Protein AF-A0A962WAS1-F1 (afdb_monomer_lite)

Sequence (104 aa):
MNESTRTDQVASLEKLLRIATQSDTGQARVIATVLASCYNGYRFKVDLTDLRLLDTDLLEHVINVLRLDHSPVQEVHRYFKNGGQIWEQMIKDWGLEKPRRARD

pLDDT: mean 92.39, std 11.89, range [47.69, 98.62]

Radius of gyration: 13.76 Å; chains: 1; bounding box: 26×36×40 Å

Foldseek 3Di:
DDPVLLVVLLVLLVVLLCLLQPDDDLQSLLSLLLLLCLQPVVQGPHDPVSLVVDDPVNNVSSVSPVVCSVDDPDRSQVSDDVSVVSSVVSCVVSVRGPDPPDDD

Structure (mmCIF, N/CA/C/O backbone):
data_AF-A0A962WAS1-F1
#
_entry.id   AF-A0A962WAS1-F1
#
loop_
_atom_site.group_PDB
_atom_site.id
_atom_site.type_symbol
_atom_site.label_atom_id
_atom_site.label_alt_id
_atom_site.label_comp_id
_atom_site.label_asym_id
_atom_site.label_entity_id
_atom_site.label_seq_id
_atom_site.pdbx_PDB_ins_code
_atom_site.Cartn_x
_atom_site.Cartn_y
_atom_site.Cartn_z
_atom_site.occupancy
_atom_site.B_iso_or_equiv
_atom_site.auth_seq_id
_atom_site.auth_comp_id
_atom_site.auth_asym_id
_atom_site.auth_atom_id
_atom_site.pdbx_PDB_model_num
ATOM 1 N N . MET A 1 1 ? 8.413 18.180 8.646 1.00 60.47 1 MET A N 1
ATOM 2 C CA . MET A 1 1 ? 7.211 17.327 8.782 1.00 60.47 1 MET A CA 1
ATOM 3 C C . MET A 1 1 ? 6.889 17.255 10.266 1.00 60.47 1 MET A C 1
ATOM 5 O O . MET A 1 1 ? 7.798 16.935 11.021 1.00 60.47 1 MET A O 1
ATOM 9 N N . ASN A 1 2 ? 5.692 17.663 10.696 1.00 77.69 2 ASN A N 1
ATOM 10 C CA . ASN A 1 2 ? 5.318 17.577 12.113 1.00 77.69 2 ASN A CA 1
ATOM 11 C C . ASN A 1 2 ? 4.939 16.126 12.473 1.00 77.69 2 ASN A C 1
ATOM 13 O O . ASN A 1 2 ? 4.644 15.318 11.591 1.00 77.69 2 ASN A O 1
ATOM 17 N N . GLU A 1 3 ? 4.984 15.793 13.759 1.00 74.88 3 GLU A N 1
ATOM 18 C CA . GLU A 1 3 ? 4.769 14.424 14.245 1.00 74.88 3 GLU A CA 1
ATOM 19 C C . GLU A 1 3 ? 3.335 13.928 13.987 1.00 74.88 3 GLU A C 1
ATOM 21 O O . GLU A 1 3 ? 3.149 12.788 13.573 1.00 74.88 3 GLU A O 1
ATOM 26 N N . SER A 1 4 ? 2.339 14.821 14.075 1.00 80.94 4 SER A N 1
ATOM 27 C CA . SER A 1 4 ? 0.928 14.524 13.768 1.00 80.94 4 SER A CA 1
ATOM 28 C C . SER A 1 4 ? 0.722 14.034 12.330 1.00 80.94 4 SER A C 1
ATOM 30 O O . SER A 1 4 ? 0.092 13.005 12.122 1.00 80.94 4 SER A O 1
ATOM 32 N N . THR A 1 5 ? 1.318 14.707 11.337 1.00 87.19 5 THR A N 1
ATOM 33 C CA . THR A 1 5 ? 1.184 14.322 9.917 1.00 87.19 5 THR A CA 1
ATOM 34 C C . THR A 1 5 ? 1.766 12.933 9.663 1.00 87.19 5 THR A C 1
ATOM 36 O O . THR A 1 5 ? 1.239 12.169 8.860 1.00 87.19 5 THR A O 1
ATOM 39 N N . ARG A 1 6 ? 2.874 12.588 10.333 1.00 88.44 6 ARG A N 1
ATOM 40 C CA . ARG A 1 6 ? 3.499 11.271 10.170 1.00 88.44 6 ARG A CA 1
ATOM 41 C C . ARG A 1 6 ? 2.608 10.168 10.740 1.00 88.44 6 ARG A C 1
ATOM 43 O O . ARG A 1 6 ? 2.487 9.120 10.113 1.00 88.44 6 ARG A O 1
ATOM 50 N N . THR A 1 7 ? 1.972 10.406 11.884 1.00 91.44 7 THR A N 1
ATOM 51 C CA . THR A 1 7 ? 0.999 9.469 12.461 1.00 91.44 7 THR A CA 1
ATOM 52 C C . THR A 1 7 ? -0.156 9.207 11.493 1.00 91.44 7 THR A C 1
ATOM 54 O O . THR A 1 7 ? -0.477 8.048 11.237 1.00 91.44 7 THR A O 1
ATOM 57 N N . ASP A 1 8 ? -0.698 10.249 10.857 1.00 94.94 8 ASP A N 1
ATOM 58 C CA . ASP A 1 8 ? -1.786 10.116 9.873 1.00 94.94 8 ASP A CA 1
ATOM 59 C C . ASP A 1 8 ? -1.359 9.330 8.619 1.00 94.94 8 ASP A C 1
ATOM 61 O O . ASP A 1 8 ? -2.127 8.556 8.034 1.00 94.94 8 ASP A O 1
ATOM 65 N N . GLN A 1 9 ? -0.102 9.491 8.206 1.00 95.75 9 GLN A N 1
ATOM 66 C CA . GLN A 1 9 ? 0.476 8.741 7.094 1.00 95.75 9 GLN A CA 1
ATOM 67 C C . GLN A 1 9 ? 0.670 7.258 7.423 1.00 95.75 9 GLN A C 1
ATOM 69 O O . GLN A 1 9 ? 0.376 6.403 6.588 1.00 95.75 9 GLN A O 1
ATOM 74 N N . VAL A 1 10 ? 1.119 6.937 8.639 1.00 96.69 10 VAL A N 1
ATOM 75 C CA . VAL A 1 10 ? 1.229 5.545 9.103 1.00 96.69 10 VAL A CA 1
ATOM 76 C C . VAL A 1 10 ? -0.159 4.913 9.243 1.00 96.69 10 VAL A C 1
ATOM 78 O O . VAL A 1 10 ? -0.354 3.785 8.798 1.00 96.69 10 VAL A O 1
ATOM 81 N N . ALA A 1 11 ? -1.150 5.649 9.753 1.00 98.00 11 ALA A N 1
ATOM 82 C CA . ALA A 1 11 ? -2.537 5.182 9.802 1.00 98.00 11 ALA A CA 1
ATOM 83 C C . ALA A 1 11 ? -3.108 4.916 8.395 1.00 98.00 11 ALA A C 1
ATOM 85 O O . ALA A 1 11 ? -3.821 3.935 8.176 1.00 98.00 11 ALA A O 1
ATOM 86 N N . SER A 1 12 ? -2.747 5.749 7.411 1.00 98.44 12 SER A N 1
ATOM 87 C CA . SER A 1 12 ? -3.096 5.516 6.002 1.00 98.44 12 SER A CA 1
ATOM 88 C C . SER A 1 12 ? -2.454 4.233 5.465 1.00 98.44 12 SER A C 1
ATOM 90 O O . SER A 1 12 ? -3.134 3.439 4.815 1.00 98.44 12 SER A O 1
ATOM 92 N N . LEU A 1 13 ? -1.176 3.990 5.779 1.00 98.50 13 LEU A N 1
ATOM 93 C CA . LEU A 1 13 ? -0.480 2.757 5.409 1.00 98.50 13 LEU A CA 1
ATOM 94 C C . LEU A 1 13 ? -1.160 1.515 6.003 1.00 98.50 13 LEU A C 1
ATOM 96 O O . LEU A 1 13 ? -1.373 0.536 5.290 1.00 98.50 13 LEU A O 1
ATOM 100 N N . GLU A 1 14 ? -1.542 1.563 7.280 1.00 98.44 14 GLU A N 1
ATOM 101 C CA . GLU A 1 14 ? -2.252 0.470 7.954 1.00 98.44 14 GLU A CA 1
ATOM 102 C C . GLU A 1 14 ? -3.614 0.187 7.307 1.00 98.44 14 GLU A C 1
ATOM 104 O O . GLU A 1 14 ? -3.936 -0.969 7.013 1.00 98.44 14 GLU A O 1
ATOM 109 N N . LYS A 1 15 ? -4.400 1.234 7.019 1.00 98.50 15 LYS A N 1
ATOM 110 C CA . LYS A 1 15 ? -5.705 1.087 6.359 1.00 98.50 15 LYS A CA 1
ATOM 111 C C . LYS A 1 15 ? -5.571 0.447 4.978 1.00 98.50 15 LYS A C 1
ATOM 113 O O . LYS A 1 15 ? -6.321 -0.479 4.668 1.00 98.50 15 LYS A O 1
ATOM 118 N N . LEU A 1 16 ? -4.607 0.891 4.171 1.00 98.62 16 LEU A N 1
ATOM 119 C CA . LEU A 1 16 ? -4.363 0.307 2.852 1.00 98.62 16 LEU A CA 1
ATOM 120 C C . LEU A 1 16 ? -3.908 -1.150 2.941 1.00 98.62 16 LEU A C 1
ATOM 122 O O . LEU A 1 16 ? -4.415 -1.984 2.192 1.00 98.62 16 LEU A O 1
ATOM 126 N N . LEU A 1 17 ? -3.009 -1.478 3.874 1.00 98.56 17 LEU A N 1
ATOM 127 C CA . LEU A 1 17 ? -2.549 -2.852 4.077 1.00 98.56 17 LEU A CA 1
ATOM 128 C C . LEU A 1 17 ? -3.704 -3.780 4.460 1.00 98.56 17 LEU A C 1
ATOM 130 O O . LEU A 1 17 ? -3.811 -4.893 3.945 1.00 98.56 17 LEU A O 1
ATOM 134 N N . ARG A 1 18 ? -4.606 -3.315 5.330 1.00 98.50 18 ARG A N 1
ATOM 135 C CA . ARG A 1 18 ? -5.804 -4.066 5.706 1.00 98.50 18 ARG A CA 1
ATOM 136 C C . ARG A 1 18 ? -6.702 -4.335 4.499 1.00 98.50 18 ARG A C 1
ATOM 138 O O . ARG A 1 18 ? -7.126 -5.469 4.308 1.00 98.50 18 ARG A O 1
ATOM 145 N N . ILE A 1 19 ? -6.972 -3.323 3.674 1.00 98.50 19 ILE A N 1
ATOM 146 C CA . ILE A 1 19 ? -7.806 -3.482 2.471 1.00 98.50 19 ILE A CA 1
ATOM 147 C C . ILE A 1 19 ? -7.154 -4.468 1.500 1.00 98.50 19 ILE A C 1
ATOM 149 O O . ILE A 1 19 ? -7.812 -5.394 1.035 1.00 98.50 19 ILE A O 1
ATOM 153 N N . ALA A 1 20 ? -5.854 -4.317 1.249 1.00 98.38 20 ALA A N 1
ATOM 154 C CA . ALA A 1 20 ? -5.111 -5.186 0.346 1.00 98.38 20 ALA A CA 1
ATOM 155 C C . ALA A 1 20 ? -5.022 -6.644 0.829 1.00 98.38 20 ALA A C 1
ATOM 157 O O . ALA A 1 20 ? -4.828 -7.531 0.011 1.00 98.38 20 ALA A O 1
ATOM 158 N N . THR A 1 21 ? -5.153 -6.917 2.129 1.00 98.06 21 THR A N 1
ATOM 159 C CA . THR A 1 21 ? -5.049 -8.282 2.681 1.00 98.06 21 THR A CA 1
ATOM 160 C C . THR A 1 21 ? -6.397 -8.935 2.993 1.00 98.06 21 THR A C 1
ATOM 162 O O . THR A 1 21 ? -6.448 -10.147 3.171 1.00 98.06 21 THR A O 1
ATOM 165 N N . GLN A 1 22 ? -7.486 -8.163 3.087 1.00 97.12 22 GLN A N 1
ATOM 166 C CA . GLN A 1 22 ? -8.799 -8.654 3.547 1.00 97.12 22 GLN A CA 1
ATOM 167 C C . GLN A 1 22 ? -9.931 -8.486 2.521 1.00 97.12 22 GLN A C 1
ATOM 169 O O . GLN A 1 22 ? -11.060 -8.879 2.803 1.00 97.12 22 GLN A O 1
ATOM 174 N N . SER A 1 23 ? -9.666 -7.884 1.360 1.00 96.06 23 SER A N 1
ATOM 175 C CA . SER A 1 23 ? -10.644 -7.674 0.285 1.00 96.06 23 SER A CA 1
ATOM 176 C C . SER A 1 23 ? -10.214 -8.395 -0.993 1.00 96.06 23 SER A C 1
ATOM 178 O O . SER A 1 23 ? -9.035 -8.661 -1.196 1.00 96.06 23 SER A O 1
ATOM 180 N N . ASP A 1 24 ? -11.173 -8.669 -1.871 1.00 94.81 24 ASP A N 1
ATOM 181 C CA . ASP A 1 24 ? -11.026 -9.321 -3.176 1.00 94.81 24 ASP A CA 1
ATOM 182 C C . ASP A 1 24 ? -11.455 -8.404 -4.344 1.00 94.81 24 ASP A C 1
ATOM 184 O O . ASP A 1 24 ? -11.655 -8.845 -5.475 1.00 94.81 24 ASP A O 1
ATOM 188 N N . THR A 1 25 ? -11.581 -7.099 -4.087 1.00 96.81 25 THR A N 1
ATOM 189 C CA . THR A 1 25 ? -12.038 -6.115 -5.080 1.00 96.81 25 THR A CA 1
ATOM 190 C C . THR A 1 25 ? -10.933 -5.660 -6.038 1.00 96.81 25 THR A C 1
ATOM 192 O O . THR A 1 25 ? -9.739 -5.707 -5.733 1.00 96.81 25 THR A O 1
ATOM 195 N N . GLY A 1 26 ? -11.332 -5.108 -7.191 1.00 95.25 26 GLY A N 1
ATOM 196 C CA . GLY A 1 26 ? -10.397 -4.482 -8.134 1.00 95.25 26 GLY A CA 1
ATOM 197 C C . GLY A 1 26 ? -9.584 -3.341 -7.507 1.00 95.25 26 GLY A C 1
ATOM 198 O O . GLY A 1 26 ? -8.379 -3.259 -7.728 1.00 95.25 26 GLY A O 1
ATOM 199 N N . GLN A 1 27 ? -10.203 -2.518 -6.653 1.00 97.44 27 GLN A N 1
ATOM 200 C CA . GLN A 1 27 ? -9.507 -1.446 -5.929 1.00 97.44 27 GLN A CA 1
ATOM 201 C C . GLN A 1 27 ? -8.445 -2.004 -4.969 1.00 97.44 27 GLN A C 1
A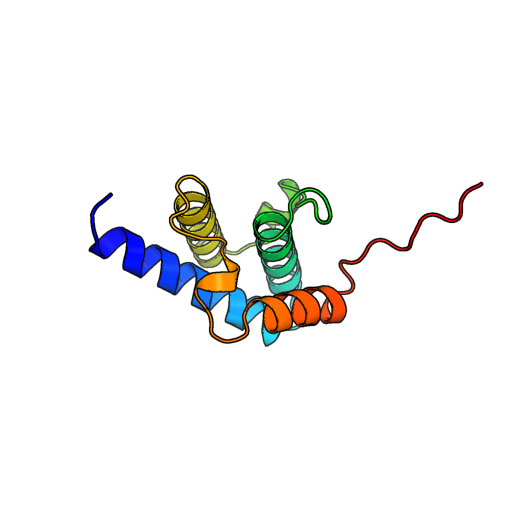TOM 203 O O . GLN A 1 27 ? -7.331 -1.483 -4.905 1.00 97.44 27 GLN A O 1
ATOM 208 N N . ALA A 1 28 ? -8.749 -3.107 -4.273 1.00 98.19 28 ALA A N 1
ATOM 209 C CA . ALA A 1 28 ? -7.796 -3.773 -3.388 1.00 98.19 28 ALA A CA 1
ATOM 210 C C . ALA A 1 28 ? -6.573 -4.311 -4.150 1.00 98.19 28 ALA A C 1
ATOM 212 O O . ALA A 1 28 ? -5.453 -4.169 -3.660 1.00 98.19 28 ALA A O 1
ATOM 213 N N . ARG A 1 29 ? -6.749 -4.815 -5.381 1.00 98.00 29 ARG A N 1
ATOM 214 C CA . ARG A 1 29 ? -5.628 -5.197 -6.260 1.00 98.00 29 ARG A CA 1
ATOM 215 C C . ARG A 1 29 ? -4.727 -4.009 -6.607 1.00 98.00 29 ARG A C 1
ATOM 217 O O . ARG A 1 29 ? -3.500 -4.143 -6.583 1.00 98.00 29 ARG A O 1
ATOM 224 N N . VAL A 1 30 ? -5.314 -2.857 -6.936 1.00 98.25 30 VAL A N 1
ATOM 225 C CA . VAL A 1 30 ? -4.552 -1.631 -7.237 1.00 98.25 30 VAL A CA 1
ATOM 226 C C . VAL A 1 30 ? -3.747 -1.203 -6.011 1.00 98.25 30 VAL A C 1
ATOM 228 O O . VAL A 1 30 ? -2.541 -0.980 -6.116 1.00 98.25 30 VAL A O 1
ATOM 231 N N . ILE A 1 31 ? -4.375 -1.189 -4.832 1.00 98.62 31 ILE A N 1
ATOM 232 C CA . ILE A 1 31 ? -3.702 -0.880 -3.563 1.00 98.62 31 ILE A CA 1
ATOM 233 C C . ILE A 1 31 ? -2.568 -1.874 -3.285 1.00 98.62 31 ILE A C 1
ATOM 235 O O . ILE A 1 31 ? -1.452 -1.451 -2.987 1.00 98.62 31 ILE A O 1
ATOM 239 N N . ALA A 1 32 ? -2.806 -3.181 -3.429 1.00 98.44 32 ALA A N 1
ATOM 240 C CA . ALA A 1 32 ? -1.778 -4.205 -3.243 1.00 98.44 32 ALA A CA 1
ATOM 241 C C . ALA A 1 32 ? -0.577 -3.980 -4.176 1.00 98.44 32 ALA A C 1
ATOM 243 O O . ALA A 1 32 ? 0.571 -4.105 -3.754 1.00 98.44 32 ALA A O 1
ATOM 244 N N . THR A 1 33 ? -0.831 -3.575 -5.424 1.00 98.12 33 THR A N 1
ATOM 245 C CA . THR A 1 33 ? 0.215 -3.265 -6.410 1.00 98.12 33 THR A CA 1
ATOM 246 C C . THR A 1 33 ? 1.014 -2.018 -6.025 1.00 98.12 33 THR A C 1
ATOM 248 O O . THR A 1 33 ? 2.243 -2.028 -6.126 1.00 98.12 33 THR A O 1
ATOM 251 N N . VAL A 1 34 ? 0.353 -0.966 -5.525 1.00 98.31 34 VAL A N 1
ATOM 252 C CA . VAL A 1 34 ? 1.021 0.227 -4.973 1.00 98.31 34 VAL A CA 1
ATOM 253 C C . VAL A 1 34 ? 1.919 -0.162 -3.797 1.00 98.31 34 VAL A C 1
ATOM 255 O O . VAL A 1 34 ? 3.111 0.143 -3.809 1.00 98.31 34 VAL A O 1
ATOM 258 N N . LEU A 1 35 ? 1.383 -0.886 -2.809 1.00 98.44 35 LEU A N 1
ATOM 259 C CA . LEU A 1 35 ? 2.130 -1.297 -1.616 1.00 98.44 35 LEU A CA 1
ATOM 260 C C . LEU A 1 35 ? 3.300 -2.227 -1.957 1.00 98.44 35 LEU A C 1
ATOM 262 O O . LEU A 1 35 ? 4.372 -2.106 -1.359 1.00 98.44 35 LEU A O 1
ATOM 266 N N . ALA A 1 36 ? 3.126 -3.128 -2.926 1.00 98.00 36 ALA A N 1
ATOM 267 C CA . ALA A 1 36 ? 4.198 -3.973 -3.440 1.00 98.00 36 ALA A CA 1
ATOM 268 C C . ALA A 1 36 ? 5.280 -3.142 -4.152 1.00 98.00 36 ALA A C 1
ATOM 270 O O . ALA A 1 36 ? 6.469 -3.398 -3.967 1.00 98.00 36 ALA A O 1
ATOM 271 N N . SER A 1 37 ? 4.895 -2.113 -4.914 1.00 97.25 37 SER A N 1
ATOM 272 C CA . SER A 1 37 ? 5.836 -1.193 -5.564 1.00 97.25 37 SER A CA 1
ATOM 273 C C . SER A 1 37 ? 6.618 -0.338 -4.555 1.00 97.25 37 SER A C 1
ATOM 275 O O . SER A 1 37 ? 7.806 -0.117 -4.772 1.00 97.25 37 SER A O 1
ATOM 277 N N . CYS A 1 38 ? 6.009 0.112 -3.451 1.00 97.06 38 CYS A N 1
ATOM 278 C CA . CYS A 1 38 ? 6.731 0.779 -2.353 1.00 97.06 38 CYS A CA 1
ATOM 279 C C . CYS A 1 38 ? 7.689 -0.181 -1.635 1.00 97.06 38 CYS A C 1
ATOM 281 O O . CYS A 1 38 ? 8.802 0.184 -1.276 1.00 97.06 38 CYS A O 1
ATOM 283 N N . TYR A 1 39 ? 7.284 -1.440 -1.456 1.00 96.88 39 TYR A N 1
ATOM 284 C CA . TYR A 1 39 ? 8.137 -2.458 -0.847 1.00 96.88 39 TYR A CA 1
ATOM 285 C C . TYR A 1 39 ? 9.342 -2.823 -1.718 1.00 96.88 39 TYR A C 1
ATOM 287 O O . TYR A 1 39 ? 10.457 -2.957 -1.219 1.00 96.88 39 TYR A O 1
ATOM 295 N N . ASN A 1 40 ? 9.130 -2.991 -3.025 1.00 95.06 40 ASN A N 1
ATOM 296 C CA . ASN A 1 40 ? 10.199 -3.250 -3.977 1.00 95.06 40 ASN A CA 1
ATOM 297 C C . ASN A 1 40 ? 9.803 -2.829 -5.399 1.00 95.06 40 ASN A C 1
ATOM 299 O O . ASN A 1 40 ? 9.327 -3.634 -6.206 1.00 95.06 40 ASN A O 1
ATOM 303 N N . GLY A 1 41 ? 10.099 -1.575 -5.737 1.00 92.44 41 GLY A N 1
ATOM 304 C CA . GLY A 1 41 ? 9.791 -1.002 -7.046 1.00 92.44 41 GLY A CA 1
ATOM 305 C C . GLY A 1 41 ? 10.586 -1.603 -8.209 1.00 92.44 41 GLY A C 1
ATOM 306 O O . GLY A 1 41 ? 10.300 -1.299 -9.364 1.00 92.44 41 GLY A O 1
ATOM 307 N N . TYR A 1 42 ? 11.608 -2.428 -7.958 1.00 91.81 42 TYR A N 1
ATOM 308 C CA . TYR A 1 42 ? 12.303 -3.174 -9.013 1.00 91.81 42 TYR A CA 1
ATOM 309 C C . TYR A 1 42 ? 11.534 -4.449 -9.392 1.00 91.81 42 TYR A C 1
ATOM 311 O O . TYR A 1 42 ? 11.407 -4.761 -10.578 1.00 91.81 42 TYR A O 1
ATOM 319 N N . ARG A 1 43 ? 10.980 -5.155 -8.396 1.00 93.06 43 ARG A N 1
ATOM 320 C CA . ARG A 1 43 ? 10.168 -6.370 -8.580 1.00 93.06 43 ARG A CA 1
ATOM 321 C C . ARG A 1 43 ? 8.768 -6.048 -9.096 1.00 93.06 43 ARG A C 1
ATOM 323 O O . ARG A 1 43 ? 8.294 -6.713 -10.017 1.00 93.06 43 ARG A O 1
ATOM 330 N N . PHE A 1 44 ? 8.141 -5.019 -8.536 1.00 94.56 44 PHE A N 1
ATOM 331 C CA . PHE A 1 44 ? 6.741 -4.686 -8.774 1.00 94.56 44 PHE A CA 1
ATOM 332 C C . PHE A 1 44 ? 6.636 -3.268 -9.321 1.00 94.56 44 PHE A C 1
ATOM 334 O O . PHE A 1 44 ? 7.260 -2.345 -8.805 1.00 94.56 44 PHE A O 1
ATOM 341 N N . LYS A 1 45 ? 5.877 -3.099 -10.403 1.00 93.44 45 LYS A N 1
ATOM 342 C CA . LYS A 1 45 ? 5.643 -1.801 -11.035 1.00 93.44 45 LYS A CA 1
ATOM 343 C C . LYS A 1 45 ? 4.158 -1.502 -10.960 1.00 93.44 45 LYS A C 1
ATOM 345 O O . LYS A 1 45 ? 3.365 -2.293 -11.459 1.00 93.44 45 LYS A O 1
ATOM 350 N N . VAL A 1 46 ? 3.811 -0.377 -10.345 1.00 93.81 46 VAL A N 1
ATOM 351 C CA . VAL A 1 46 ? 2.453 0.163 -10.410 1.00 93.81 46 VAL A CA 1
ATOM 352 C C . VAL A 1 46 ? 2.204 0.776 -11.789 1.00 93.81 46 VAL A C 1
ATOM 354 O O . VAL A 1 46 ? 3.059 1.496 -12.310 1.00 93.81 46 VAL A O 1
ATOM 357 N N . ASP A 1 47 ? 1.042 0.494 -12.377 1.00 94.62 47 ASP A N 1
ATOM 358 C CA . ASP A 1 47 ? 0.520 1.276 -13.496 1.00 94.62 47 ASP A CA 1
ATOM 359 C C . ASP A 1 47 ? -0.196 2.506 -12.927 1.00 94.62 47 ASP A C 1
ATOM 361 O O . ASP A 1 47 ? -1.166 2.391 -12.180 1.00 94.62 47 ASP A O 1
ATOM 365 N N . LEU A 1 48 ? 0.286 3.705 -13.253 1.00 95.00 48 LEU A N 1
ATOM 366 C CA . LEU A 1 48 ? -0.322 4.945 -12.762 1.00 95.00 48 LEU A CA 1
ATOM 367 C C . LEU A 1 48 ? -1.739 5.164 -13.314 1.00 95.00 48 LEU A C 1
ATOM 369 O O . LEU A 1 48 ? -2.515 5.913 -12.724 1.00 95.00 48 LEU A O 1
ATOM 373 N N . THR A 1 49 ? -2.090 4.516 -14.425 1.00 97.38 49 THR A N 1
ATOM 374 C CA . THR A 1 49 ? -3.441 4.556 -14.996 1.00 97.38 49 THR A CA 1
ATOM 375 C C . THR A 1 49 ? -4.438 3.829 -14.099 1.00 97.38 49 THR A C 1
ATOM 377 O O . THR A 1 49 ? -5.561 4.311 -13.940 1.00 97.38 49 THR A O 1
ATOM 380 N N . ASP A 1 50 ? -4.017 2.739 -13.449 1.00 96.94 50 ASP A N 1
ATOM 381 C CA . ASP A 1 50 ? -4.862 1.948 -12.546 1.00 96.94 50 ASP A CA 1
ATOM 382 C C . ASP A 1 50 ? -5.283 2.737 -11.300 1.00 96.94 50 ASP A C 1
ATOM 384 O O . ASP A 1 50 ? -6.313 2.438 -10.699 1.00 96.94 50 ASP A O 1
ATOM 388 N N . LEU A 1 51 ? -4.562 3.808 -10.945 1.00 97.38 51 LEU A N 1
ATOM 389 C CA . LEU A 1 51 ? -4.962 4.700 -9.851 1.00 97.38 51 LEU A CA 1
ATOM 390 C C . LEU A 1 51 ? -6.325 5.368 -10.098 1.00 97.38 51 LEU A C 1
ATOM 392 O O . LEU A 1 51 ? -6.976 5.774 -9.141 1.00 97.38 51 LEU A O 1
ATOM 396 N N . ARG A 1 52 ? -6.794 5.446 -11.353 1.00 97.00 52 ARG A N 1
ATOM 397 C CA . ARG A 1 52 ? -8.133 5.961 -11.705 1.00 97.00 52 ARG A CA 1
ATOM 398 C C . ARG A 1 52 ? -9.276 5.055 -11.246 1.00 97.00 52 ARG A C 1
ATOM 400 O O . ARG A 1 52 ? -10.423 5.484 -11.274 1.00 97.00 52 ARG A O 1
ATOM 407 N N . LEU A 1 53 ? -8.972 3.809 -10.883 1.00 97.19 53 LEU A N 1
ATOM 408 C CA . LEU A 1 53 ? -9.952 2.855 -10.367 1.00 97.19 53 LEU A CA 1
ATOM 409 C C . LEU A 1 53 ? -10.242 3.066 -8.878 1.00 97.19 53 LEU A C 1
ATOM 411 O O . LEU A 1 53 ? -11.186 2.470 -8.370 1.00 97.19 53 LEU A O 1
ATOM 415 N N . LEU A 1 54 ? -9.422 3.858 -8.182 1.00 98.12 54 LEU A N 1
ATOM 416 C CA . LEU A 1 54 ? -9.584 4.125 -6.760 1.00 98.12 54 LEU A CA 1
ATOM 417 C C . LEU A 1 54 ? -10.632 5.212 -6.525 1.00 98.12 54 LEU A C 1
ATOM 419 O O . LEU A 1 54 ? -10.588 6.275 -7.147 1.00 98.12 54 LEU A O 1
ATOM 423 N N . ASP A 1 55 ? -11.506 4.981 -5.550 1.00 97.56 55 ASP A N 1
ATOM 424 C CA . ASP A 1 55 ? -12.322 6.038 -4.964 1.00 97.56 55 ASP A CA 1
ATOM 425 C C . ASP A 1 55 ? -11.420 7.117 -4.340 1.00 97.56 55 ASP A C 1
ATOM 427 O O . ASP A 1 55 ? -10.329 6.830 -3.834 1.00 97.56 55 ASP A O 1
ATOM 431 N N . THR A 1 56 ? -11.886 8.369 -4.322 1.00 97.38 56 THR A N 1
ATOM 432 C CA . THR A 1 56 ? -11.091 9.527 -3.871 1.00 97.38 56 THR A CA 1
ATOM 433 C C . THR A 1 56 ? -10.501 9.352 -2.463 1.00 97.38 56 THR A C 1
ATOM 435 O O . THR A 1 56 ? -9.355 9.736 -2.239 1.00 97.38 56 THR A O 1
ATOM 438 N N . ASP A 1 57 ? -11.234 8.730 -1.529 1.00 97.62 57 ASP A N 1
ATOM 439 C CA . ASP A 1 57 ? -10.739 8.437 -0.166 1.00 97.62 57 ASP A CA 1
ATOM 440 C C . ASP A 1 57 ? -9.511 7.512 -0.185 1.00 97.62 57 ASP A C 1
ATOM 442 O O . ASP A 1 57 ? -8.515 7.746 0.501 1.00 97.62 57 ASP A O 1
ATOM 446 N N . LEU A 1 58 ? -9.546 6.468 -1.019 1.00 98.38 58 LEU A N 1
ATOM 447 C CA . LEU A 1 58 ? -8.449 5.508 -1.136 1.00 98.38 58 LEU A CA 1
ATOM 448 C C . LEU A 1 58 ? -7.249 6.111 -1.860 1.00 98.38 58 LEU A C 1
ATOM 450 O O . LEU A 1 58 ? -6.110 5.839 -1.473 1.00 98.38 58 LEU A O 1
ATOM 454 N N .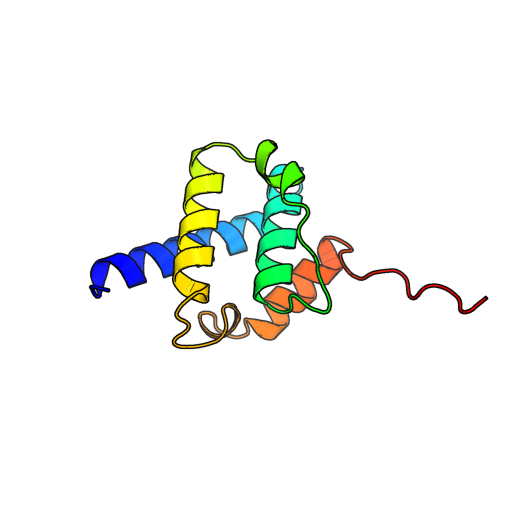 LEU A 1 59 ? -7.491 6.964 -2.859 1.00 98.50 59 LEU A N 1
ATOM 455 C CA . LEU A 1 59 ? -6.425 7.713 -3.514 1.00 98.50 59 LEU A CA 1
ATOM 456 C C . LEU A 1 59 ? -5.685 8.610 -2.512 1.00 98.50 59 LEU A C 1
ATOM 458 O O . LEU A 1 59 ? -4.457 8.609 -2.508 1.00 98.50 59 LEU A O 1
ATOM 462 N N . GLU A 1 60 ? -6.385 9.312 -1.618 1.00 98.38 60 GLU A N 1
ATOM 463 C CA . GLU A 1 60 ? -5.715 10.145 -0.610 1.00 98.38 60 GLU A CA 1
ATOM 464 C C . GLU A 1 60 ? -4.869 9.333 0.372 1.00 98.38 60 GLU A C 1
ATOM 466 O O . GLU A 1 60 ? -3.743 9.720 0.705 1.00 98.38 60 GLU A O 1
ATOM 471 N N . HIS A 1 61 ? -5.342 8.155 0.778 1.00 98.62 61 HIS A N 1
ATOM 472 C CA . HIS A 1 61 ? -4.512 7.246 1.561 1.00 98.62 61 HIS A CA 1
ATOM 473 C C . HIS A 1 61 ? -3.263 6.793 0.787 1.00 98.62 61 HIS A C 1
ATOM 475 O O . HIS A 1 61 ? -2.179 6.741 1.373 1.00 98.62 61 HIS A O 1
ATOM 481 N N . VAL A 1 62 ? -3.370 6.532 -0.523 1.00 98.38 62 VAL A N 1
ATOM 482 C CA . VAL A 1 62 ? -2.211 6.215 -1.379 1.00 98.38 62 VAL A CA 1
ATOM 483 C C . VAL A 1 62 ? -1.226 7.383 -1.412 1.00 98.38 62 VAL A C 1
ATOM 485 O O . VAL A 1 62 ? -0.032 7.176 -1.193 1.00 98.38 62 VAL A O 1
ATOM 488 N N . ILE A 1 63 ? -1.698 8.617 -1.603 1.00 97.88 63 ILE A N 1
ATOM 489 C CA . ILE A 1 63 ? -0.837 9.808 -1.591 1.00 97.88 63 ILE A CA 1
ATOM 490 C C . ILE A 1 63 ? -0.141 9.980 -0.236 1.00 97.88 63 ILE A C 1
ATOM 492 O O . ILE A 1 63 ? 1.047 10.306 -0.193 1.00 97.88 63 ILE A O 1
ATOM 496 N N . ASN A 1 64 ? -0.827 9.721 0.877 1.00 97.62 64 ASN A N 1
ATOM 497 C CA . ASN A 1 64 ? -0.215 9.770 2.204 1.00 97.62 64 ASN A CA 1
ATOM 498 C C . ASN A 1 64 ? 0.892 8.724 2.385 1.00 97.62 64 ASN A C 1
ATOM 500 O O . ASN A 1 64 ? 1.935 9.050 2.954 1.00 97.62 64 ASN A O 1
ATOM 504 N N . VAL A 1 65 ? 0.722 7.512 1.850 1.00 97.81 65 VAL A N 1
ATOM 505 C CA . VAL A 1 65 ? 1.791 6.502 1.836 1.00 97.81 65 VAL A CA 1
ATOM 506 C C . VAL A 1 65 ? 2.967 6.945 0.969 1.00 97.81 65 VAL A C 1
ATOM 508 O O . VAL A 1 65 ? 4.110 6.834 1.402 1.00 97.81 65 VAL A O 1
ATOM 511 N N . LEU A 1 66 ? 2.724 7.521 -0.211 1.00 96.44 66 LEU A N 1
ATOM 512 C CA . LEU A 1 66 ? 3.805 8.041 -1.055 1.00 96.44 66 LEU A CA 1
ATOM 513 C C . LEU A 1 66 ? 4.565 9.188 -0.373 1.00 96.44 66 LEU A C 1
ATOM 515 O O . LEU A 1 66 ? 5.787 9.262 -0.471 1.00 96.44 66 LEU A O 1
ATOM 519 N N . ARG A 1 67 ? 3.870 10.063 0.366 1.00 95.69 67 ARG A N 1
ATOM 520 C CA . ARG A 1 67 ? 4.509 11.111 1.180 1.00 95.69 67 ARG A CA 1
ATOM 521 C C . ARG A 1 67 ? 5.359 10.523 2.309 1.00 95.69 67 ARG A C 1
ATOM 523 O O . ARG A 1 67 ? 6.423 11.071 2.592 1.00 95.69 67 ARG A O 1
ATOM 530 N N . LEU A 1 68 ? 4.902 9.437 2.938 1.00 94.38 68 LEU A N 1
ATOM 531 C CA . LEU A 1 68 ? 5.659 8.716 3.966 1.00 94.38 68 LEU A CA 1
ATOM 532 C C . LEU A 1 68 ? 6.947 8.115 3.392 1.00 94.38 68 LEU A C 1
ATOM 534 O O . LEU A 1 68 ? 8.014 8.257 3.987 1.00 94.38 68 LEU A O 1
ATOM 538 N N . ASP A 1 69 ? 6.837 7.474 2.228 1.00 94.38 69 ASP A N 1
ATOM 539 C CA . ASP A 1 69 ? 7.916 6.727 1.576 1.00 94.38 69 ASP A CA 1
ATOM 540 C C . ASP A 1 69 ? 8.908 7.634 0.825 1.00 94.38 69 ASP A C 1
ATOM 542 O O . ASP A 1 69 ? 10.074 7.290 0.662 1.00 94.38 69 ASP A O 1
ATOM 546 N N . HIS A 1 70 ? 8.496 8.846 0.433 1.00 92.19 70 HIS A N 1
ATOM 547 C CA . HIS A 1 70 ? 9.380 9.849 -0.175 1.00 92.19 70 HIS A CA 1
ATOM 548 C C . HIS A 1 70 ? 10.440 10.400 0.798 1.00 92.19 70 HIS A C 1
ATOM 550 O O . HIS A 1 70 ? 11.473 10.922 0.380 1.00 92.19 70 HIS A O 1
ATOM 556 N N . SER A 1 71 ? 10.202 10.319 2.107 1.00 86.88 71 SER A N 1
ATOM 557 C CA . SER A 1 71 ? 11.163 10.722 3.144 1.00 86.88 71 SER A CA 1
ATOM 558 C C . SER A 1 71 ? 11.217 9.654 4.239 1.00 86.88 71 SER A C 1
ATOM 560 O O . SER A 1 71 ? 10.748 9.884 5.367 1.00 86.88 71 SER A O 1
ATOM 562 N N . PRO A 1 72 ? 11.750 8.465 3.897 1.00 81.69 72 PRO A N 1
ATOM 563 C CA . PRO A 1 72 ? 11.591 7.282 4.715 1.00 81.69 72 PRO A CA 1
ATOM 564 C C . PRO A 1 72 ? 12.465 7.387 5.964 1.00 81.69 72 PRO A C 1
ATOM 566 O O . PRO A 1 72 ? 13.664 7.648 5.896 1.00 81.69 72 PRO A O 1
ATOM 569 N N . VAL A 1 73 ? 11.853 7.147 7.123 1.00 90.38 73 VAL A N 1
ATOM 570 C CA . VAL A 1 73 ? 12.595 6.830 8.358 1.00 90.38 73 VAL A CA 1
ATOM 571 C C . VAL A 1 73 ? 12.993 5.352 8.349 1.00 90.38 73 VAL A C 1
ATOM 573 O O . VAL A 1 73 ? 14.041 4.973 8.861 1.00 90.38 73 VAL A O 1
ATOM 576 N N . GLN A 1 74 ? 12.151 4.521 7.737 1.00 93.62 74 GLN A N 1
ATOM 577 C CA . GLN A 1 74 ? 12.341 3.093 7.536 1.00 93.62 74 GLN A CA 1
ATOM 578 C C . GLN A 1 74 ? 11.479 2.629 6.356 1.00 93.62 74 GLN A C 1
ATOM 580 O O . GLN A 1 74 ? 10.571 3.340 5.930 1.00 93.62 74 GLN A O 1
ATOM 585 N N . GLU A 1 75 ? 11.745 1.426 5.854 1.00 94.69 75 GLU A N 1
ATOM 586 C CA . GLU A 1 75 ? 10.961 0.806 4.781 1.00 94.69 75 GLU A CA 1
ATOM 587 C C . GLU A 1 75 ? 9.505 0.555 5.224 1.00 94.69 75 GLU A C 1
ATOM 589 O O . GLU A 1 75 ? 9.259 0.198 6.379 1.00 94.69 75 GLU A O 1
ATOM 594 N N . VAL A 1 76 ? 8.540 0.672 4.301 1.00 96.44 76 VAL A N 1
ATOM 595 C CA . VAL A 1 76 ? 7.088 0.594 4.589 1.00 96.44 76 VAL A CA 1
ATOM 596 C C . VAL A 1 76 ? 6.665 -0.636 5.402 1.00 96.44 76 VAL A C 1
ATOM 598 O O . VAL A 1 76 ? 5.865 -0.539 6.328 1.00 96.44 76 VAL A O 1
ATOM 601 N N . HIS A 1 77 ? 7.248 -1.799 5.126 1.00 96.88 77 HIS A N 1
ATOM 602 C CA . HIS A 1 77 ? 6.907 -3.037 5.823 1.00 96.88 77 HIS A CA 1
ATOM 603 C C . HIS A 1 77 ? 7.427 -3.071 7.273 1.00 96.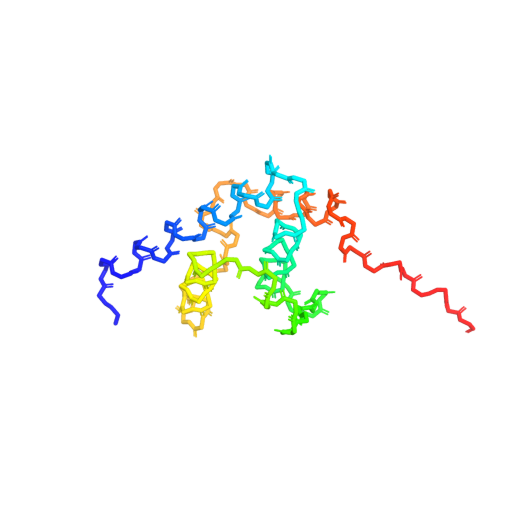88 77 HIS A C 1
ATOM 605 O O . HIS A 1 77 ? 6.906 -3.820 8.094 1.00 96.88 77 HIS A O 1
ATOM 611 N N . ARG A 1 78 ? 8.429 -2.257 7.632 1.00 97.44 78 ARG A N 1
ATOM 612 C CA . ARG A 1 78 ? 8.997 -2.229 8.993 1.00 97.44 78 ARG A CA 1
ATOM 613 C C . ARG A 1 78 ? 8.110 -1.507 10.005 1.00 97.44 78 ARG A C 1
ATOM 615 O O . ARG A 1 78 ? 8.368 -1.599 11.201 1.00 97.44 78 ARG A O 1
ATOM 622 N N . TYR A 1 79 ? 7.058 -0.818 9.554 1.00 96.31 79 TYR A N 1
ATOM 623 C CA . TYR A 1 79 ? 6.045 -0.231 10.440 1.00 96.31 79 TYR A CA 1
ATOM 624 C C . TYR A 1 79 ? 5.154 -1.287 11.109 1.00 96.31 79 TYR A C 1
ATOM 626 O O . TYR A 1 79 ? 4.465 -0.978 12.076 1.00 96.31 79 TYR A O 1
ATOM 634 N N . PHE A 1 80 ? 5.203 -2.538 10.641 1.00 96.88 80 PHE A N 1
ATOM 635 C CA . PHE A 1 80 ? 4.369 -3.625 11.136 1.00 96.88 80 PHE A CA 1
ATOM 636 C C . PHE A 1 80 ? 5.222 -4.765 11.675 1.00 96.88 80 PHE A C 1
ATOM 638 O O . PHE A 1 80 ? 6.226 -5.171 11.080 1.00 96.88 80 PHE A O 1
ATOM 645 N N . LYS A 1 81 ? 4.777 -5.354 12.787 1.00 96.88 81 LYS A N 1
ATOM 646 C CA . LYS A 1 81 ? 5.348 -6.612 13.267 1.00 96.88 81 LYS A CA 1
ATOM 647 C C . LYS A 1 81 ? 5.153 -7.684 12.190 1.00 96.88 81 LYS A C 1
ATOM 649 O O . LYS A 1 81 ? 4.045 -7.863 11.698 1.00 96.88 81 LYS A O 1
ATOM 654 N N . ASN A 1 82 ? 6.227 -8.393 11.843 1.00 96.81 82 ASN A N 1
ATOM 655 C CA . ASN A 1 82 ? 6.257 -9.384 10.759 1.00 96.81 82 ASN A CA 1
ATOM 656 C C . ASN A 1 82 ? 5.918 -8.819 9.364 1.00 96.81 82 ASN A C 1
ATOM 658 O O . ASN A 1 82 ? 5.546 -9.579 8.474 1.00 96.81 82 ASN A O 1
ATOM 662 N N . GLY A 1 83 ? 6.066 -7.509 9.134 1.00 96.94 83 GLY A N 1
ATOM 663 C CA . GLY A 1 83 ? 5.593 -6.883 7.897 1.00 96.94 83 GLY A CA 1
ATOM 664 C C . GLY A 1 83 ? 6.197 -7.454 6.613 1.00 96.94 83 GLY A C 1
ATOM 665 O O . GLY A 1 83 ? 5.493 -7.551 5.619 1.00 96.94 83 GLY A O 1
ATOM 666 N N . GLY A 1 84 ? 7.446 -7.933 6.628 1.00 97.38 84 GLY A N 1
ATOM 667 C CA . GLY A 1 84 ? 8.019 -8.623 5.462 1.00 97.38 84 GLY A CA 1
ATOM 668 C C . GLY A 1 84 ? 7.219 -9.870 5.056 1.00 97.38 84 GLY A C 1
ATOM 669 O O . GLY A 1 84 ? 6.935 -10.064 3.881 1.00 97.38 84 GLY A O 1
ATOM 670 N N . GLN A 1 85 ? 6.782 -10.674 6.030 1.00 98.19 85 GLN A N 1
ATOM 671 C CA . GLN A 1 85 ? 5.948 -11.855 5.775 1.00 98.19 85 GLN A CA 1
ATOM 672 C C . GLN A 1 85 ? 4.555 -11.454 5.281 1.00 98.19 85 GLN A C 1
ATOM 674 O O . GLN A 1 85 ? 4.040 -12.072 4.355 1.00 98.19 85 GLN A O 1
ATOM 679 N N . ILE A 1 86 ? 3.970 -10.402 5.866 1.00 98.25 86 ILE A N 1
ATOM 680 C CA . ILE A 1 86 ? 2.658 -9.884 5.454 1.00 98.25 86 ILE A CA 1
ATOM 681 C C . ILE A 1 86 ? 2.705 -9.410 3.995 1.00 98.25 86 ILE A C 1
ATOM 683 O O . ILE A 1 86 ? 1.822 -9.756 3.214 1.00 98.25 86 ILE A O 1
ATOM 687 N N . TRP A 1 87 ? 3.744 -8.664 3.608 1.00 98.06 87 TRP A N 1
ATOM 688 C CA . TRP A 1 87 ? 3.900 -8.169 2.238 1.00 98.06 87 TRP A CA 1
ATOM 689 C C . TRP A 1 87 ? 4.092 -9.294 1.227 1.00 98.06 87 TRP A C 1
ATOM 691 O O . TRP A 1 87 ? 3.402 -9.309 0.212 1.00 98.06 87 TRP A O 1
ATOM 701 N N . GLU A 1 88 ? 4.997 -10.239 1.493 1.00 97.50 88 GLU A N 1
ATOM 702 C CA . GLU A 1 88 ? 5.230 -11.366 0.579 1.00 97.50 88 GLU A CA 1
ATOM 703 C C . GLU A 1 88 ? 3.979 -12.249 0.445 1.00 97.50 88 GLU A C 1
ATOM 705 O O . GLU A 1 88 ? 3.654 -12.693 -0.656 1.00 97.50 88 GLU A O 1
ATOM 710 N N . GLN A 1 89 ? 3.219 -12.448 1.529 1.00 98.06 89 GLN A N 1
ATOM 711 C CA . GLN A 1 89 ? 1.951 -13.175 1.466 1.00 98.06 89 GLN A CA 1
ATOM 712 C C . GLN A 1 89 ? 0.906 -12.419 0.633 1.00 98.06 89 GLN A C 1
ATOM 714 O O . GLN A 1 89 ? 0.332 -13.004 -0.277 1.00 98.06 89 GLN A O 1
ATOM 719 N N . MET A 1 90 ? 0.729 -11.112 0.855 1.00 98.12 90 MET A N 1
ATOM 720 C CA . MET A 1 90 ? -0.162 -10.267 0.048 1.00 98.12 90 MET A CA 1
ATOM 721 C C . MET A 1 90 ? 0.208 -10.314 -1.445 1.00 98.12 90 MET A C 1
ATOM 723 O O . MET A 1 90 ? -0.658 -10.467 -2.304 1.00 98.12 90 MET A O 1
ATOM 727 N N . ILE A 1 91 ? 1.499 -10.206 -1.770 1.00 97.56 91 ILE A N 1
ATOM 728 C CA . ILE A 1 91 ? 2.014 -10.298 -3.145 1.00 97.56 91 ILE A CA 1
ATOM 729 C C . ILE A 1 91 ? 1.623 -11.634 -3.788 1.00 97.56 91 ILE A C 1
ATOM 731 O O . ILE A 1 91 ? 1.202 -11.658 -4.950 1.00 97.56 91 ILE A O 1
ATOM 735 N N . LYS A 1 92 ? 1.753 -12.732 -3.036 1.00 96.62 92 LYS A 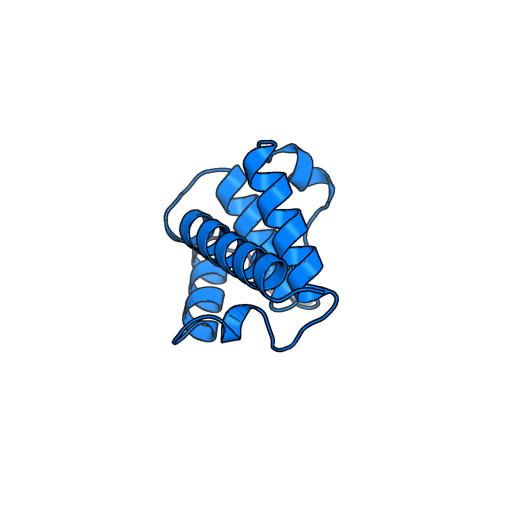N 1
ATOM 736 C CA . LYS A 1 92 ? 1.382 -14.078 -3.473 1.00 96.62 92 LYS A CA 1
ATOM 737 C C . LYS A 1 92 ? -0.127 -14.218 -3.670 1.00 96.62 92 LYS A C 1
ATOM 739 O O . LYS A 1 92 ? -0.540 -14.732 -4.706 1.00 96.62 92 LYS A O 1
ATOM 744 N N . ASP A 1 93 ? -0.928 -13.736 -2.724 1.00 96.69 93 ASP A N 1
ATOM 745 C CA . ASP A 1 93 ? -2.394 -13.834 -2.755 1.00 96.69 93 ASP A CA 1
ATOM 746 C C . ASP A 1 93 ? -2.982 -13.121 -3.979 1.00 96.69 93 ASP A C 1
ATOM 748 O O . ASP A 1 93 ? -3.889 -13.631 -4.633 1.00 96.69 93 ASP A O 1
ATOM 752 N N . TRP A 1 94 ? -2.397 -11.984 -4.362 1.00 96.56 94 TRP A N 1
ATOM 753 C CA . TRP A 1 94 ? -2.782 -11.247 -5.568 1.00 96.56 94 TRP A CA 1
ATOM 754 C C . TRP A 1 94 ? -2.092 -11.722 -6.852 1.00 96.56 94 TRP A C 1
ATOM 756 O O . TRP A 1 94 ? -2.380 -11.190 -7.931 1.00 96.56 94 TRP A O 1
ATOM 766 N N . GLY A 1 95 ? -1.177 -12.690 -6.770 1.00 95.12 95 GLY A N 1
ATOM 767 C CA . GLY A 1 95 ? -0.419 -13.177 -7.922 1.00 95.12 95 GLY A CA 1
ATOM 768 C C . GLY A 1 95 ? 0.367 -12.065 -8.625 1.00 95.12 95 GLY A C 1
ATOM 769 O O . GLY A 1 9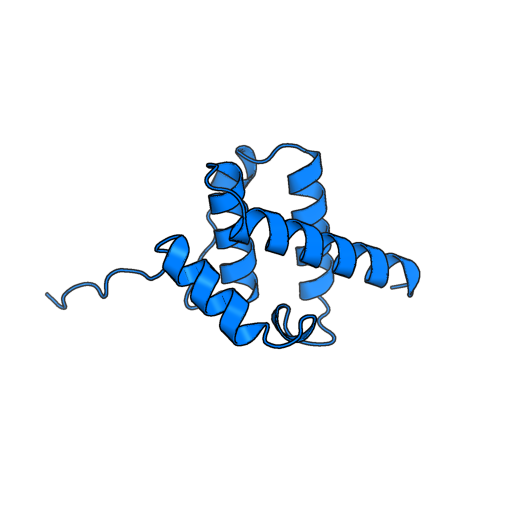5 ? 0.370 -11.990 -9.852 1.00 95.12 95 GLY A O 1
ATOM 770 N N . LEU A 1 96 ? 0.977 -11.153 -7.859 1.00 94.12 96 LEU A N 1
ATOM 771 C CA . LEU A 1 96 ? 1.747 -10.023 -8.407 1.00 94.12 96 LEU A CA 1
ATOM 772 C C . LEU A 1 96 ? 3.165 -10.421 -8.835 1.00 94.12 96 LEU A C 1
ATOM 774 O O . LEU A 1 96 ? 3.879 -9.637 -9.465 1.00 94.12 96 LEU A O 1
ATOM 778 N N . GLU A 1 97 ? 3.593 -11.635 -8.500 1.00 85.69 97 GLU A N 1
ATOM 779 C CA . GLU A 1 97 ? 4.838 -12.192 -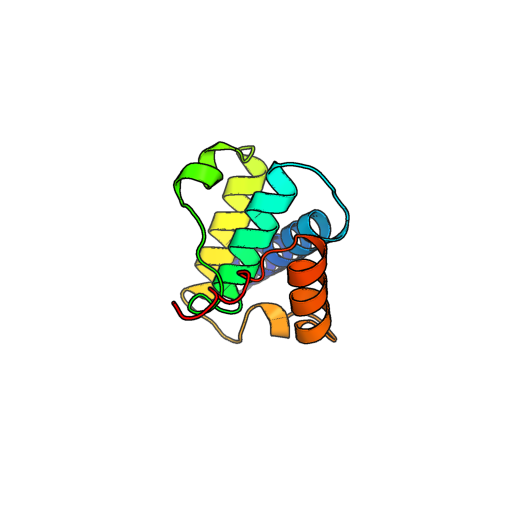9.005 1.00 85.69 97 GLU A CA 1
ATOM 780 C C . GLU A 1 97 ? 4.727 -12.392 -10.518 1.00 85.69 97 GLU A C 1
ATOM 782 O O . GLU A 1 97 ? 3.852 -13.106 -11.010 1.00 85.69 97 GLU A O 1
ATOM 787 N N . LYS A 1 98 ? 5.624 -11.761 -11.288 1.00 71.25 98 LYS A N 1
ATOM 788 C CA . LYS A 1 98 ? 5.720 -12.056 -12.721 1.00 71.25 98 LYS A CA 1
ATOM 789 C C . LYS A 1 98 ? 5.946 -13.561 -12.887 1.00 71.25 98 LYS A C 1
ATOM 791 O O . LYS A 1 98 ? 6.868 -14.083 -12.252 1.00 71.25 98 LYS A O 1
ATOM 796 N N . PRO A 1 99 ? 5.244 -14.249 -13.806 1.00 52.94 99 PRO A N 1
ATOM 797 C CA . PRO A 1 99 ? 5.761 -15.512 -14.291 1.00 52.94 99 PRO A CA 1
ATOM 798 C C . PRO A 1 99 ? 7.148 -15.217 -14.861 1.00 52.94 99 PRO A C 1
ATOM 800 O O . PRO A 1 99 ? 7.327 -14.306 -15.678 1.00 52.94 99 PRO A O 1
ATOM 803 N N . ARG A 1 100 ? 8.154 -15.934 -14.357 1.00 48.69 100 ARG A N 1
ATOM 804 C CA . ARG A 1 100 ? 9.511 -15.925 -14.901 1.00 48.69 100 ARG A CA 1
ATOM 805 C C . ARG A 1 100 ? 9.340 -16.148 -16.403 1.00 48.69 100 ARG A C 1
ATOM 807 O O . ARG A 1 100 ? 8.900 -17.229 -16.782 1.00 48.69 100 ARG A O 1
ATOM 814 N N . ARG A 1 101 ? 9.573 -15.125 -17.242 1.00 53.06 101 ARG A N 1
ATOM 815 C CA . ARG A 1 101 ? 9.535 -15.314 -18.699 1.00 53.06 101 ARG A CA 1
ATOM 816 C C . ARG A 1 101 ? 10.413 -16.530 -18.976 1.00 53.06 101 ARG A C 1
ATOM 818 O O . ARG A 1 101 ? 11.567 -16.542 -18.531 1.00 53.06 101 ARG A O 1
ATOM 825 N N . ALA A 1 102 ? 9.839 -17.564 -19.593 1.00 50.91 102 ALA A N 1
ATOM 826 C CA . ALA A 1 102 ? 10.638 -18.637 -20.152 1.00 50.91 102 ALA A CA 1
ATOM 827 C C . ALA A 1 102 ? 11.698 -17.943 -21.011 1.00 50.91 102 ALA A C 1
ATOM 829 O O . ALA A 1 102 ? 11.379 -17.021 -21.761 1.00 50.91 102 ALA A O 1
ATOM 830 N N . ARG A 1 103 ? 12.969 -18.249 -20.755 1.00 47.69 103 ARG A N 1
ATOM 831 C CA . ARG A 1 103 ? 14.035 -17.775 -21.628 1.00 47.69 103 ARG A CA 1
ATOM 832 C C . ARG A 1 103 ? 13.784 -18.466 -22.966 1.00 47.69 103 ARG A C 1
ATOM 834 O O . ARG A 1 103 ? 13.849 -19.693 -22.995 1.00 47.69 103 ARG A O 1
ATOM 841 N N . ASP A 1 104 ? 13.410 -17.680 -23.969 1.00 51.38 104 ASP A N 1
ATOM 842 C CA . ASP A 1 104 ? 13.423 -18.092 -25.373 1.00 51.38 104 ASP A CA 1
ATOM 843 C C . ASP A 1 104 ? 14.853 -18.466 -25.798 1.00 51.38 104 ASP A C 1
ATOM 845 O O . ASP A 1 104 ? 15.810 -17.843 -25.265 1.00 51.38 104 ASP A O 1
#

Secondary structure (DSSP, 8-state):
--HHHHHHHHHHHHHHHHHHHH--SHHHHHHHHHHHHHH-TTT----TTGGGGS-HHHHHHHHHHHHHHTS-SS-GGGGSTTHHHHHHHHHHHTT-SPP-----